Protein AF-A0A3L7STQ8-F1 (afdb_monomer_lite)

Structure (mmCIF, N/CA/C/O backbone):
data_AF-A0A3L7STQ8-F1
#
_entry.id   AF-A0A3L7STQ8-F1
#
loop_
_atom_site.group_PDB
_atom_site.id
_atom_site.type_symbol
_atom_site.label_atom_id
_atom_site.label_alt_id
_atom_site.label_comp_id
_atom_site.label_asym_id
_atom_site.label_entity_id
_atom_site.label_seq_id
_atom_site.pdbx_PDB_ins_code
_atom_site.Cartn_x
_atom_site.Cartn_y
_atom_site.Cartn_z
_atom_site.occupancy
_atom_site.B_iso_or_equiv
_atom_site.auth_seq_id
_atom_site.auth_comp_id
_atom_site.auth_asym_id
_atom_site.auth_atom_id
_atom_site.pdbx_PDB_model_num
ATOM 1 N N . MET A 1 1 ? 31.798 6.503 -71.507 1.00 38.81 1 MET A N 1
ATOM 2 C CA . MET A 1 1 ? 32.285 6.513 -70.108 1.00 38.81 1 MET A CA 1
ATOM 3 C C . MET A 1 1 ? 31.128 6.059 -69.210 1.00 38.81 1 MET A C 1
ATOM 5 O O . MET A 1 1 ? 30.130 6.759 -69.138 1.00 38.81 1 MET A O 1
ATOM 9 N N . ARG A 1 2 ? 31.159 4.829 -68.668 1.00 48.25 2 ARG A N 1
ATOM 10 C CA . ARG A 1 2 ? 30.020 4.199 -67.955 1.00 48.25 2 ARG A CA 1
ATOM 11 C C . ARG A 1 2 ? 30.162 4.460 -66.450 1.00 48.25 2 ARG A C 1
ATOM 13 O O . ARG A 1 2 ? 31.062 3.909 -65.820 1.00 48.25 2 ARG A O 1
ATOM 20 N N . ILE A 1 3 ? 29.319 5.324 -65.889 1.00 51.16 3 ILE A N 1
ATOM 21 C CA . ILE A 1 3 ? 29.390 5.724 -64.477 1.00 51.16 3 ILE A CA 1
ATOM 22 C C . ILE A 1 3 ? 28.813 4.585 -63.620 1.00 51.16 3 ILE A C 1
ATOM 24 O O . ILE A 1 3 ? 27.624 4.282 -6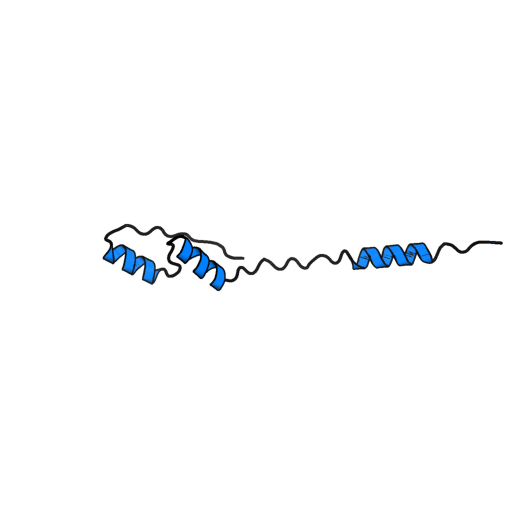3.679 1.00 51.16 3 ILE A O 1
ATOM 28 N N . LYS A 1 4 ? 29.678 3.907 -62.854 1.00 54.41 4 LYS A N 1
ATOM 29 C CA . LYS A 1 4 ? 29.321 2.853 -61.889 1.00 54.41 4 LYS A CA 1
ATOM 30 C C . LYS A 1 4 ? 28.672 3.483 -60.644 1.00 54.41 4 LYS A C 1
ATOM 32 O O . LYS A 1 4 ? 29.346 3.683 -59.641 1.00 54.41 4 LYS A O 1
ATOM 37 N N . THR A 1 5 ? 27.373 3.772 -60.678 1.00 56.34 5 THR A N 1
ATOM 38 C CA . THR A 1 5 ? 26.615 4.351 -59.543 1.00 56.34 5 THR A CA 1
ATOM 39 C C . THR A 1 5 ? 25.924 3.315 -58.640 1.00 56.34 5 THR A C 1
ATOM 41 O O . THR A 1 5 ? 25.130 3.677 -57.781 1.00 56.34 5 THR A O 1
ATOM 44 N N . GLY A 1 6 ? 26.220 2.018 -58.777 1.00 55.19 6 GLY A N 1
ATOM 45 C CA . GLY A 1 6 ? 25.488 0.957 -58.060 1.00 55.19 6 GLY A CA 1
ATOM 46 C C . GLY A 1 6 ? 25.918 0.679 -56.611 1.00 55.19 6 GLY A C 1
ATOM 47 O O . GLY A 1 6 ? 25.188 0.021 -55.881 1.00 55.19 6 GLY A O 1
ATOM 48 N N . LYS A 1 7 ? 27.096 1.146 -56.171 1.00 55.94 7 LYS A N 1
ATOM 49 C CA . LYS A 1 7 ? 27.650 0.780 -54.848 1.00 55.94 7 LYS A CA 1
ATOM 50 C C . LYS A 1 7 ? 27.205 1.700 -53.707 1.00 55.94 7 LYS A C 1
ATOM 52 O O . LYS A 1 7 ? 27.099 1.242 -52.576 1.00 55.94 7 LYS A O 1
ATOM 57 N N . GLY A 1 8 ? 26.929 2.973 -53.999 1.00 54.84 8 GLY A N 1
ATOM 58 C CA . GLY A 1 8 ? 26.534 3.955 -52.981 1.00 54.84 8 GLY A CA 1
ATOM 59 C C . GLY A 1 8 ? 25.128 3.713 -52.430 1.00 54.84 8 GLY A C 1
ATOM 60 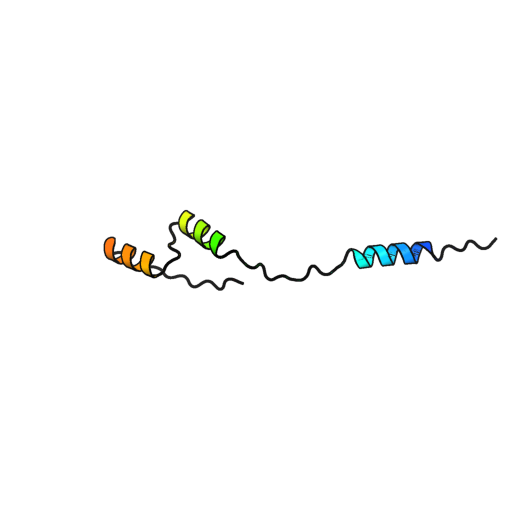O O . GLY A 1 8 ? 24.909 3.848 -51.232 1.00 54.84 8 GLY A O 1
ATOM 61 N N . LEU A 1 9 ? 24.197 3.275 -53.286 1.00 56.00 9 LEU A N 1
ATOM 62 C CA . LEU A 1 9 ? 22.803 3.046 -52.899 1.00 56.00 9 LEU A CA 1
ATOM 63 C C . LEU A 1 9 ? 22.662 1.881 -51.903 1.00 56.00 9 LEU A C 1
ATOM 65 O O . LEU A 1 9 ? 21.952 2.008 -50.912 1.00 56.00 9 LEU A O 1
ATOM 69 N N . ALA A 1 10 ? 23.404 0.788 -52.124 1.00 58.75 10 ALA A N 1
ATOM 70 C CA . ALA A 1 10 ? 23.391 -0.395 -51.258 1.00 58.75 10 ALA A CA 1
ATOM 71 C C . ALA A 1 10 ? 23.911 -0.103 -49.837 1.00 58.75 10 ALA A C 1
ATOM 73 O O . ALA A 1 10 ? 23.435 -0.679 -48.857 1.00 58.75 10 ALA A O 1
ATOM 74 N N . LEU A 1 11 ? 24.871 0.820 -49.727 1.00 59.03 11 LEU A N 1
ATOM 75 C CA . LEU A 1 11 ? 25.501 1.207 -48.466 1.00 59.03 11 LEU A CA 1
ATOM 76 C C . LEU A 1 11 ? 24.552 2.052 -47.602 1.00 59.03 11 LEU A C 1
ATOM 78 O O . LEU A 1 11 ? 24.480 1.856 -46.391 1.00 59.03 11 LEU A O 1
ATOM 82 N N . ILE A 1 12 ? 23.757 2.922 -48.234 1.00 60.78 12 ILE A N 1
ATOM 83 C CA . ILE A 1 12 ? 22.738 3.731 -47.549 1.00 60.78 12 ILE A CA 1
ATOM 84 C C . ILE A 1 12 ? 21.606 2.835 -47.025 1.00 60.78 12 ILE A C 1
ATOM 86 O O . ILE A 1 12 ? 21.201 2.971 -45.873 1.00 60.78 12 ILE A O 1
ATOM 90 N N . THR A 1 13 ? 21.134 1.867 -47.818 1.00 59.31 13 THR A N 1
ATOM 91 C CA . THR A 1 13 ? 20.080 0.934 -47.380 1.00 59.31 13 THR A CA 1
ATOM 92 C C . THR A 1 13 ? 20.511 0.034 -46.220 1.00 59.31 13 THR A C 1
ATOM 94 O O . THR A 1 13 ? 19.707 -0.227 -45.328 1.00 59.31 13 THR A O 1
ATOM 97 N N . ALA A 1 14 ? 21.775 -0.400 -46.181 1.00 59.81 14 ALA A N 1
ATOM 98 C CA . ALA A 1 14 ? 22.297 -1.204 -45.074 1.00 59.81 14 ALA A CA 1
ATOM 99 C C . ALA A 1 14 ? 22.425 -0.394 -43.768 1.00 59.81 14 ALA A C 1
ATOM 101 O O . ALA A 1 14 ? 22.148 -0.915 -42.689 1.00 59.81 14 ALA A O 1
ATOM 102 N N . LEU A 1 15 ? 22.786 0.893 -43.865 1.00 59.06 15 LEU A N 1
ATOM 103 C CA . LEU A 1 15 ? 22.878 1.792 -42.712 1.00 59.06 15 LEU A CA 1
ATOM 104 C C . LEU A 1 15 ? 21.497 2.058 -42.085 1.00 59.06 15 LEU A C 1
ATOM 106 O O . LEU A 1 15 ? 21.356 2.047 -40.865 1.00 59.06 15 LEU A O 1
ATOM 110 N N . VAL A 1 16 ? 20.466 2.245 -42.918 1.00 59.69 16 VAL A N 1
ATOM 111 C CA . VAL A 1 16 ? 19.087 2.468 -42.453 1.00 59.69 16 VAL A CA 1
ATOM 112 C C . VAL A 1 16 ? 18.501 1.200 -41.827 1.00 59.69 16 VAL A C 1
ATOM 114 O O . VAL A 1 16 ? 17.866 1.286 -40.782 1.00 59.69 16 VAL A O 1
ATOM 117 N N . ALA A 1 17 ? 18.768 0.017 -42.388 1.00 58.91 17 ALA A N 1
ATOM 118 C CA . ALA A 1 17 ? 18.299 -1.246 -41.812 1.00 58.91 17 ALA A CA 1
ATOM 119 C C . ALA A 1 17 ? 18.908 -1.542 -40.424 1.00 58.91 17 ALA A C 1
ATOM 121 O O . ALA A 1 17 ? 18.232 -2.117 -39.576 1.00 58.91 17 ALA A O 1
ATOM 122 N N . GLY A 1 18 ? 20.148 -1.107 -40.157 1.00 57.34 18 GLY A N 1
ATOM 123 C CA . GLY A 1 18 ? 20.781 -1.243 -38.837 1.00 57.34 18 GLY A CA 1
ATOM 124 C C . GLY A 1 18 ? 20.212 -0.305 -37.760 1.00 57.34 18 GLY A C 1
ATOM 125 O O . GLY A 1 18 ? 20.225 -0.646 -36.576 1.00 57.34 18 GLY A O 1
ATOM 126 N N . LEU A 1 19 ? 19.673 0.852 -38.164 1.00 58.16 19 LEU A N 1
ATOM 127 C CA . LEU A 1 19 ? 19.032 1.827 -37.270 1.00 58.16 19 LEU A CA 1
ATOM 128 C C . LEU A 1 19 ? 17.632 1.399 -36.818 1.00 58.16 19 LEU A C 1
ATOM 130 O O . LEU A 1 19 ? 17.177 1.824 -35.760 1.00 58.16 19 LEU A O 1
ATOM 134 N N . ILE A 1 20 ? 16.967 0.526 -37.577 1.00 55.97 20 ILE A N 1
ATOM 135 C CA . ILE A 1 20 ? 15.667 -0.053 -37.222 1.00 55.97 20 ILE A CA 1
ATOM 136 C C . ILE A 1 20 ? 15.905 -1.399 -36.522 1.00 55.97 20 ILE A C 1
ATOM 138 O O . ILE A 1 20 ? 15.295 -2.416 -36.840 1.00 55.97 20 ILE A O 1
ATOM 142 N N . SER A 1 21 ? 16.838 -1.432 -35.568 1.00 54.97 21 SER A N 1
ATOM 143 C CA . SER A 1 21 ? 16.860 -2.532 -34.608 1.00 54.97 21 SER A CA 1
ATOM 144 C C . SER A 1 21 ? 15.528 -2.485 -33.857 1.00 54.97 21 SER A C 1
ATOM 146 O O . SER A 1 21 ? 15.200 -1.428 -33.306 1.00 54.97 21 SER A O 1
ATOM 148 N N . PRO A 1 22 ? 14.730 -3.569 -33.834 1.00 55.47 22 PRO A N 1
ATOM 149 C CA . PRO A 1 22 ? 13.544 -3.593 -33.009 1.00 55.47 22 PRO A CA 1
ATOM 150 C C . PRO A 1 22 ? 14.067 -3.498 -31.587 1.00 55.47 22 PRO A C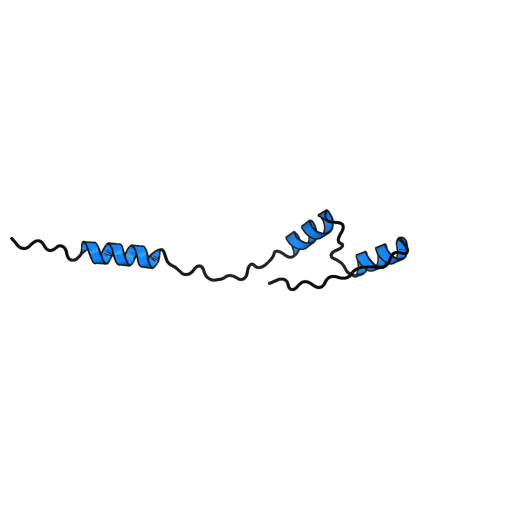 1
ATOM 152 O O . PRO A 1 22 ? 14.727 -4.411 -31.089 1.00 55.47 22 PRO A O 1
ATOM 155 N N . PHE A 1 23 ? 13.852 -2.338 -30.974 1.00 55.97 23 PHE A N 1
ATOM 156 C CA . PHE A 1 23 ? 13.950 -2.154 -29.544 1.00 55.97 23 PHE A CA 1
ATOM 157 C C . PHE A 1 23 ? 13.342 -3.398 -28.915 1.00 55.97 23 PHE A C 1
ATOM 159 O O . PHE A 1 23 ? 12.141 -3.635 -29.056 1.00 55.97 23 PHE A O 1
ATOM 166 N N . GLY A 1 24 ? 14.195 -4.245 -28.330 1.00 49.69 24 GLY A N 1
ATOM 167 C CA . GLY A 1 24 ? 13.738 -5.421 -27.619 1.00 49.69 24 GLY A CA 1
ATOM 168 C C . GLY A 1 24 ? 12.672 -4.927 -26.665 1.00 49.69 24 GLY A C 1
ATOM 169 O O . GLY A 1 24 ? 12.958 -4.050 -25.846 1.00 49.69 24 GLY A O 1
ATOM 170 N N . ALA A 1 25 ? 11.444 -5.407 -26.849 1.00 55.59 25 ALA A N 1
ATOM 171 C CA . ALA A 1 25 ? 10.321 -5.107 -25.986 1.00 55.59 25 ALA A CA 1
ATOM 172 C C . ALA A 1 25 ? 10.641 -5.703 -24.613 1.00 55.59 25 ALA A C 1
ATOM 174 O O . ALA A 1 25 ? 10.194 -6.784 -24.245 1.00 55.59 25 ALA A O 1
ATOM 175 N N . ARG A 1 26 ? 11.507 -5.018 -23.865 1.00 55.53 26 ARG A N 1
ATOM 176 C CA . ARG A 1 26 ? 11.629 -5.194 -22.436 1.00 55.53 26 ARG A CA 1
ATOM 177 C C . ARG A 1 26 ? 10.282 -4.729 -21.927 1.00 55.53 26 ARG A C 1
ATOM 179 O O . ARG A 1 26 ? 9.989 -3.535 -21.996 1.00 55.53 26 ARG A O 1
ATOM 186 N N . ALA A 1 27 ? 9.454 -5.678 -21.491 1.00 59.03 27 ALA A N 1
ATOM 187 C CA . ALA A 1 27 ? 8.347 -5.370 -20.602 1.00 59.03 27 ALA A CA 1
ATOM 188 C C . ALA A 1 27 ? 8.882 -4.350 -19.593 1.00 59.03 27 ALA A C 1
ATOM 190 O O . ALA A 1 27 ? 9.981 -4.546 -19.058 1.00 59.03 27 ALA A O 1
ATOM 191 N N . GLN A 1 28 ? 8.207 -3.203 -19.471 1.00 57.31 28 GLN A N 1
ATOM 192 C CA . GLN A 1 28 ? 8.583 -2.188 -18.498 1.00 57.31 28 GLN A CA 1
ATOM 193 C C . GLN A 1 28 ? 8.570 -2.884 -17.147 1.00 57.31 28 GLN A C 1
ATOM 195 O O . GLN A 1 28 ? 7.505 -3.072 -16.582 1.00 57.31 28 GLN A O 1
ATOM 200 N N . ARG A 1 29 ? 9.736 -3.315 -16.666 1.00 57.22 29 ARG A N 1
ATOM 201 C CA . ARG A 1 29 ? 9.882 -3.890 -15.340 1.00 57.22 29 ARG A CA 1
ATOM 202 C C . ARG A 1 29 ? 9.650 -2.725 -14.396 1.00 57.22 29 ARG A C 1
ATOM 204 O O . ARG A 1 29 ? 10.571 -1.947 -14.138 1.00 57.22 29 ARG A O 1
ATOM 211 N N . GLY A 1 30 ? 8.388 -2.522 -14.028 1.00 56.88 30 GLY A N 1
ATOM 212 C CA . GLY A 1 30 ? 7.977 -1.466 -13.123 1.00 56.88 30 GLY A CA 1
ATOM 213 C C . GLY A 1 30 ? 8.777 -1.648 -11.848 1.00 56.88 30 GLY A C 1
ATOM 214 O O . GLY A 1 30 ? 8.791 -2.732 -11.264 1.00 56.88 30 GLY A O 1
ATOM 215 N N . GLY A 1 31 ? 9.548 -0.631 -11.468 1.00 63.12 31 GLY A N 1
ATOM 216 C CA . GLY A 1 31 ? 10.317 -0.696 -10.237 1.00 63.12 31 GLY A CA 1
ATOM 217 C C . GLY A 1 31 ? 9.342 -0.774 -9.071 1.00 63.12 31 GLY A C 1
ATOM 218 O O . GLY A 1 31 ? 8.727 0.235 -8.740 1.00 63.12 31 GLY A O 1
ATOM 219 N N . PHE A 1 32 ? 9.226 -1.945 -8.449 1.00 64.56 32 PHE A N 1
ATOM 220 C CA . PHE A 1 32 ? 8.413 -2.181 -7.250 1.00 64.56 32 PHE A CA 1
ATOM 221 C C . PHE A 1 32 ? 8.663 -1.119 -6.157 1.00 64.56 32 PHE A C 1
ATOM 223 O O . PHE A 1 32 ? 7.741 -0.661 -5.478 1.00 64.56 32 PHE A O 1
ATOM 230 N N . ASP A 1 33 ? 9.906 -0.640 -6.060 1.00 65.38 33 ASP A N 1
ATOM 231 C CA . ASP A 1 33 ? 10.315 0.427 -5.139 1.00 65.38 33 ASP A CA 1
ATOM 232 C C . ASP A 1 33 ? 9.730 1.802 -5.507 1.00 65.38 33 ASP A C 1
ATOM 234 O O . ASP A 1 33 ? 9.406 2.610 -4.634 1.00 65.38 33 ASP A O 1
ATOM 238 N N . ASN A 1 34 ? 9.561 2.084 -6.801 1.00 68.50 34 ASN A N 1
ATOM 239 C CA . ASN A 1 34 ? 8.970 3.335 -7.270 1.00 68.50 34 ASN A CA 1
ATOM 240 C C . ASN A 1 34 ? 7.449 3.332 -7.036 1.00 68.50 34 ASN A C 1
ATOM 242 O O . ASN A 1 34 ? 6.899 4.342 -6.597 1.00 68.50 34 ASN A O 1
ATOM 246 N N . ASP A 1 35 ? 6.797 2.180 -7.219 1.00 73.25 35 ASP A N 1
ATOM 247 C CA . ASP A 1 35 ? 5.362 1.999 -6.955 1.00 73.25 35 ASP A CA 1
ATOM 248 C C . ASP A 1 35 ? 5.029 2.148 -5.467 1.00 73.25 35 ASP A C 1
ATOM 250 O O . ASP A 1 35 ? 4.042 2.792 -5.110 1.00 73.25 35 ASP A O 1
ATOM 254 N N . SER A 1 36 ? 5.892 1.623 -4.592 1.00 73.62 36 SER A N 1
ATOM 255 C CA . SER A 1 36 ? 5.807 1.806 -3.136 1.00 73.62 36 SER A CA 1
ATOM 256 C C . SER A 1 36 ? 5.775 3.285 -2.747 1.00 73.62 36 SER A C 1
ATOM 258 O O . SER A 1 36 ? 4.948 3.720 -1.942 1.00 73.62 36 SER A O 1
ATOM 260 N N . ARG A 1 37 ? 6.676 4.075 -3.340 1.00 80.12 37 ARG A N 1
ATOM 261 C CA . ARG A 1 37 ? 6.821 5.501 -3.039 1.00 80.12 37 ARG A CA 1
ATOM 262 C C . ARG A 1 37 ? 5.661 6.326 -3.594 1.00 80.12 37 ARG A C 1
ATOM 264 O O . ARG A 1 37 ? 5.179 7.226 -2.911 1.00 80.12 37 ARG A O 1
ATOM 271 N N . GLU A 1 38 ? 5.202 6.024 -4.805 1.00 81.88 38 GLU A N 1
ATOM 272 C CA . GLU A 1 38 ? 4.034 6.691 -5.390 1.00 81.88 38 GLU A CA 1
ATOM 273 C C . GLU A 1 38 ? 2.737 6.337 -4.650 1.00 81.88 38 GLU A C 1
ATOM 275 O O . GLU A 1 38 ? 1.919 7.220 -4.393 1.00 81.88 38 GLU A O 1
ATOM 280 N N . ALA A 1 39 ? 2.564 5.083 -4.217 1.00 81.19 39 ALA A N 1
ATOM 281 C CA . ALA A 1 39 ? 1.425 4.682 -3.392 1.00 81.19 39 ALA A CA 1
ATOM 282 C C . ALA A 1 39 ? 1.334 5.536 -2.116 1.00 81.19 39 ALA A C 1
ATOM 284 O O . ALA A 1 39 ? 0.283 6.122 -1.840 1.00 81.19 39 ALA A O 1
ATOM 285 N N . GLN A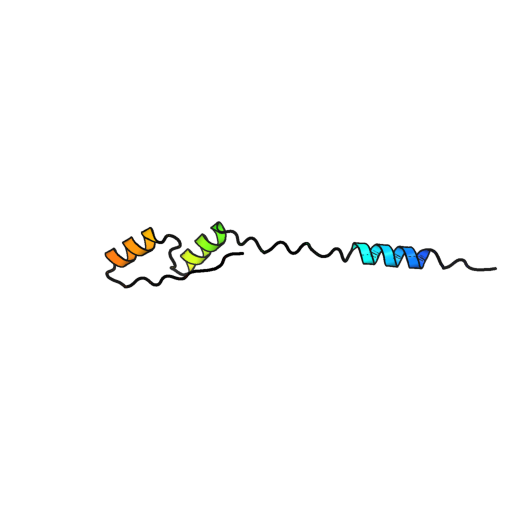 1 40 ? 2.454 5.703 -1.405 1.00 82.75 40 GLN A N 1
ATOM 286 C CA . GLN A 1 40 ? 2.504 6.513 -0.186 1.00 82.75 40 GLN A CA 1
ATOM 287 C C . GLN A 1 40 ? 2.148 7.986 -0.425 1.00 82.75 40 GLN A C 1
ATOM 289 O O . GLN A 1 40 ? 1.422 8.566 0.382 1.00 82.75 40 GLN A O 1
ATOM 294 N N . LYS A 1 41 ? 2.585 8.595 -1.540 1.00 87.38 41 LYS A N 1
ATOM 295 C CA . LYS A 1 41 ? 2.221 9.987 -1.885 1.00 87.38 41 LYS A CA 1
ATOM 296 C C . LYS A 1 41 ? 0.713 10.190 -2.011 1.00 87.38 41 LYS A C 1
ATOM 298 O O . LYS A 1 41 ? 0.208 11.261 -1.689 1.00 87.38 41 LYS A O 1
ATOM 303 N N . HIS A 1 42 ? 0.000 9.165 -2.465 1.00 84.19 42 HIS A N 1
ATOM 304 C CA . HIS A 1 42 ? -1.450 9.186 -2.619 1.00 84.19 42 HIS A CA 1
ATOM 305 C C . HIS A 1 42 ? -2.200 8.642 -1.389 1.00 84.19 42 HIS A C 1
ATOM 307 O O . HIS A 1 42 ? -3.407 8.424 -1.461 1.00 84.19 42 HIS A O 1
ATOM 313 N N . GLY A 1 43 ? -1.506 8.422 -0.266 1.00 83.88 43 GLY A N 1
ATOM 314 C CA . GLY A 1 43 ? -2.097 7.904 0.971 1.00 83.88 43 GLY A CA 1
ATOM 315 C C . GLY A 1 43 ? -2.420 6.409 0.934 1.00 83.88 43 GLY A C 1
ATOM 316 O O . GLY A 1 43 ? -3.109 5.912 1.822 1.00 83.88 43 GLY A O 1
ATOM 317 N N . TRP A 1 44 ? -1.930 5.687 -0.075 1.00 88.38 44 TRP A N 1
ATOM 318 C CA . TRP A 1 44 ? -2.065 4.240 -0.165 1.00 88.38 44 TRP A CA 1
ATOM 319 C C . TRP A 1 44 ? -0.914 3.558 0.565 1.00 88.38 44 TRP A C 1
ATOM 321 O O . TRP A 1 44 ? 0.254 3.918 0.415 1.00 88.38 44 TRP A O 1
ATOM 331 N N . LEU A 1 45 ? -1.255 2.530 1.333 1.00 87.56 45 LEU A N 1
ATOM 332 C CA . LEU A 1 45 ? -0.281 1.652 1.965 1.00 87.56 45 LEU A CA 1
ATOM 333 C C . LEU A 1 45 ? 0.018 0.477 1.036 1.00 87.56 45 LEU A C 1
ATOM 335 O O . LEU A 1 45 ? -0.892 -0.111 0.456 1.00 87.56 45 LEU A O 1
ATOM 339 N N . PHE A 1 46 ? 1.302 0.151 0.895 1.00 84.06 46 PHE A N 1
ATOM 340 C CA . PHE A 1 46 ? 1.758 -0.936 0.027 1.00 84.06 46 PHE A CA 1
ATOM 341 C C . PHE A 1 46 ? 1.722 -2.301 0.740 1.00 84.06 46 PHE A C 1
ATOM 343 O O . PHE A 1 46 ? 1.481 -3.333 0.119 1.00 84.06 46 PHE A O 1
ATOM 350 N N . SER A 1 47 ? 1.923 -2.309 2.062 1.00 86.81 47 SER A N 1
ATOM 351 C CA . SER A 1 47 ? 1.844 -3.507 2.902 1.00 86.81 47 SER A CA 1
ATOM 352 C C . SER A 1 47 ? 0.410 -3.770 3.354 1.00 86.81 47 SER A C 1
ATOM 354 O O . SER A 1 47 ? -0.248 -2.907 3.939 1.00 86.81 47 SER A O 1
ATOM 356 N N . TYR A 1 48 ? -0.048 -5.005 3.146 1.00 89.81 48 TYR A N 1
ATOM 357 C CA . TYR A 1 48 ? -1.337 -5.480 3.647 1.00 89.81 48 TYR A CA 1
ATOM 358 C C . TYR A 1 48 ? -1.448 -5.361 5.173 1.00 89.81 48 TYR A C 1
ATOM 360 O O . TYR A 1 48 ? -2.477 -4.927 5.693 1.00 89.81 48 TYR A O 1
ATOM 368 N N . GLN A 1 49 ? -0.380 -5.723 5.890 1.00 93.50 49 GLN A N 1
ATOM 369 C CA . GLN A 1 49 ? -0.390 -5.744 7.349 1.00 93.50 49 GLN A CA 1
ATOM 370 C C . GLN A 1 49 ? -0.463 -4.326 7.929 1.00 93.50 49 GLN A C 1
ATOM 372 O O . GLN A 1 49 ? -1.259 -4.077 8.834 1.00 93.50 49 GLN A O 1
ATOM 377 N N . ASP A 1 50 ? 0.276 -3.381 7.343 1.00 91.81 50 ASP A N 1
ATOM 378 C CA . ASP A 1 50 ? 0.243 -1.975 7.762 1.00 91.81 50 ASP A CA 1
ATOM 379 C C . ASP A 1 50 ? -1.147 -1.373 7.523 1.00 91.81 50 ASP A C 1
ATOM 381 O O . ASP A 1 50 ? -1.688 -0.665 8.378 1.00 91.81 50 ASP A O 1
ATOM 385 N N . GLY A 1 51 ? -1.758 -1.712 6.380 1.00 93.00 51 GLY A N 1
ATOM 386 C CA . GLY A 1 51 ? -3.138 -1.354 6.068 1.00 93.00 51 GLY A CA 1
ATOM 387 C C . GLY A 1 51 ? -4.118 -1.889 7.106 1.00 93.00 51 GLY A C 1
ATOM 388 O O . GLY A 1 51 ? -4.985 -1.149 7.575 1.00 93.00 51 GLY A O 1
ATOM 389 N N . LEU A 1 52 ? -3.973 -3.158 7.500 1.00 9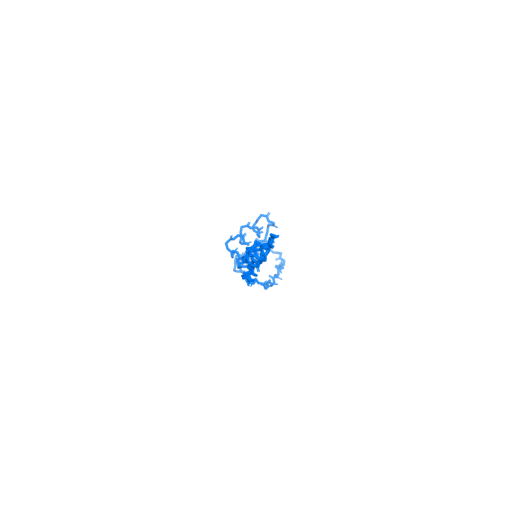5.06 52 LEU A N 1
ATOM 390 C CA . LEU A 1 52 ? -4.846 -3.811 8.482 1.00 95.06 52 LEU A CA 1
ATOM 391 C C . LEU A 1 52 ? -4.748 -3.137 9.842 1.00 95.06 52 LEU A C 1
ATOM 393 O O . LEU A 1 52 ? -5.772 -2.846 10.468 1.00 95.06 52 LEU A O 1
ATOM 397 N N . ASP A 1 53 ? -3.529 -2.864 10.289 1.00 95.75 53 ASP A N 1
ATOM 398 C CA . ASP A 1 53 ? -3.293 -2.241 11.581 1.00 95.75 53 ASP A CA 1
ATOM 399 C C . ASP A 1 53 ? -3.816 -0.802 11.604 1.00 95.75 53 ASP A C 1
ATOM 401 O O . ASP A 1 53 ? -4.431 -0.385 12.590 1.00 95.75 53 ASP A O 1
ATOM 405 N N . GLN A 1 54 ? -3.656 -0.051 10.511 1.00 93.75 54 GLN A N 1
ATOM 406 C CA . GLN A 1 54 ? -4.212 1.295 10.398 1.00 93.75 54 GLN A CA 1
ATOM 407 C C . GLN A 1 54 ? -5.749 1.283 10.362 1.00 93.75 54 GLN A C 1
ATOM 409 O O . GLN A 1 54 ? -6.382 2.059 11.080 1.00 93.75 54 GLN A O 1
ATOM 414 N N . ALA A 1 55 ? -6.360 0.376 9.597 1.00 95.19 55 ALA A N 1
ATOM 415 C CA . ALA A 1 55 ? -7.813 0.224 9.516 1.00 95.19 55 ALA A CA 1
ATOM 416 C C . ALA A 1 55 ? -8.432 -0.111 10.884 1.00 95.19 55 ALA A C 1
ATOM 418 O O . ALA A 1 55 ? -9.419 0.508 11.294 1.00 95.19 55 ALA A O 1
ATOM 419 N N . ARG A 1 56 ? -7.800 -1.024 11.638 1.00 96.31 56 ARG A N 1
ATOM 420 C CA . ARG A 1 56 ? -8.201 -1.377 13.011 1.00 96.31 56 ARG A CA 1
ATOM 421 C C . ARG A 1 56 ? -8.090 -0.192 13.966 1.00 96.31 56 ARG A C 1
ATOM 423 O O . ARG A 1 56 ? -9.039 0.078 14.700 1.00 96.31 56 ARG A O 1
ATOM 430 N N . LYS A 1 57 ? -6.966 0.536 13.936 1.00 96.75 57 LYS A N 1
ATOM 431 C CA . LYS A 1 57 ? -6.736 1.721 14.784 1.00 96.75 57 LYS A CA 1
ATOM 432 C C . LYS A 1 57 ? -7.760 2.822 14.517 1.00 96.75 57 LYS A C 1
ATOM 434 O O . LYS A 1 57 ? -8.292 3.406 15.454 1.00 96.75 57 LYS A O 1
ATOM 439 N N . LEU A 1 58 ? -8.051 3.089 13.246 1.00 96.00 58 LEU A N 1
ATOM 440 C CA . LEU A 1 58 ? -8.959 4.160 12.832 1.00 96.00 58 LEU A CA 1
ATOM 441 C C . LEU A 1 58 ? -10.437 3.749 12.838 1.00 96.00 58 LEU A C 1
ATOM 443 O O . LEU A 1 58 ? -11.291 4.607 12.627 1.00 96.00 58 LEU A O 1
ATOM 447 N N . ARG A 1 59 ? -10.744 2.462 13.056 1.00 96.38 59 ARG A N 1
ATOM 448 C CA . ARG A 1 59 ? -12.091 1.881 12.915 1.00 96.38 59 ARG A CA 1
ATOM 449 C C . ARG A 1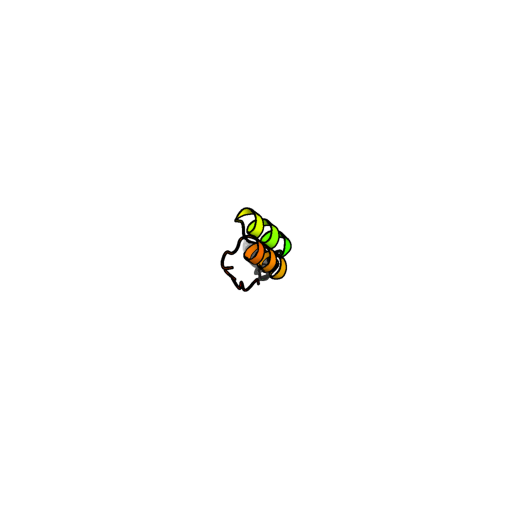 59 ? -12.735 2.227 11.568 1.00 96.38 59 ARG A C 1
ATOM 451 O O . ARG A 1 59 ? -13.915 2.565 11.497 1.00 96.38 59 ARG A O 1
ATOM 458 N N . LYS A 1 60 ? -11.944 2.156 10.497 1.00 94.19 60 LYS A N 1
ATOM 459 C CA . LYS A 1 60 ? -12.393 2.400 9.121 1.00 94.19 60 LYS A CA 1
ATOM 460 C C . LYS A 1 60 ? -12.230 1.134 8.282 1.00 94.19 60 LYS A C 1
ATOM 462 O O . LYS A 1 60 ? -11.288 0.379 8.520 1.00 94.19 60 LYS A O 1
ATOM 467 N N . PRO A 1 61 ? -13.118 0.889 7.304 1.00 93.56 61 PRO A N 1
ATOM 468 C CA . PRO A 1 61 ? -12.925 -0.200 6.356 1.00 93.56 61 PRO A CA 1
ATOM 469 C C . PRO A 1 61 ? -11.661 0.038 5.521 1.00 93.56 61 PRO A C 1
ATOM 471 O O . PRO A 1 61 ? -11.301 1.181 5.233 1.00 93.56 61 PRO A O 1
ATOM 474 N N . MET A 1 62 ? -11.001 -1.048 5.119 1.00 94.50 62 MET A N 1
ATOM 475 C CA . MET A 1 62 ? -9.849 -1.001 4.220 1.00 94.50 62 MET A CA 1
ATOM 476 C C . MET A 1 62 ? -10.278 -1.300 2.784 1.00 94.50 62 MET A C 1
ATOM 478 O O . MET A 1 62 ? -11.020 -2.252 2.549 1.00 94.50 62 MET A O 1
ATOM 482 N N . MET A 1 63 ? -9.762 -0.529 1.826 1.00 93.50 63 MET A N 1
ATOM 483 C CA . MET A 1 63 ? -9.852 -0.846 0.402 1.00 93.50 63 MET A CA 1
ATOM 484 C C . MET A 1 63 ? -8.575 -1.554 -0.058 1.00 93.50 63 MET A C 1
ATOM 486 O O . MET A 1 63 ? -7.479 -1.030 0.125 1.00 93.50 63 MET A O 1
ATOM 490 N N . LEU A 1 64 ? -8.726 -2.727 -0.676 1.00 91.38 64 LEU A N 1
ATOM 491 C CA . LEU A 1 64 ? -7.628 -3.505 -1.254 1.00 91.38 64 LEU A CA 1
ATOM 492 C C . LEU A 1 64 ? -7.661 -3.399 -2.776 1.00 91.38 64 LEU A C 1
ATOM 494 O O . LEU A 1 64 ? -8.710 -3.587 -3.389 1.00 91.38 64 LEU A O 1
ATOM 498 N N . VAL A 1 65 ? -6.507 -3.119 -3.382 1.00 86.75 65 VAL A N 1
ATOM 499 C CA . VAL A 1 65 ? -6.363 -2.985 -4.836 1.00 86.75 65 VAL A CA 1
ATOM 500 C C . VAL A 1 65 ? -5.258 -3.919 -5.309 1.00 86.75 65 VAL A C 1
ATOM 502 O O . VAL A 1 65 ? -4.083 -3.682 -5.038 1.00 86.75 65 VAL A O 1
ATOM 505 N N . PHE A 1 66 ? -5.629 -4.967 -6.040 1.00 83.50 66 PHE A N 1
ATOM 506 C CA . PHE A 1 66 ? -4.670 -5.854 -6.692 1.00 83.50 66 PHE A CA 1
ATOM 507 C C . PHE A 1 66 ? -4.252 -5.254 -8.031 1.00 83.50 66 PHE A C 1
ATOM 509 O O . PHE A 1 66 ? -5.098 -4.893 -8.850 1.00 83.50 66 PHE A O 1
ATOM 516 N N . ARG A 1 67 ? -2.943 -5.132 -8.247 1.00 75.38 67 ARG A N 1
ATOM 517 C CA . ARG A 1 67 ? -2.366 -4.608 -9.487 1.00 75.38 67 ARG A CA 1
ATOM 518 C C . ARG A 1 67 ? -1.481 -5.680 -10.106 1.00 75.38 67 ARG A C 1
ATOM 520 O O . ARG A 1 67 ? -0.662 -6.272 -9.408 1.00 75.38 67 ARG A O 1
ATOM 527 N N . CYS A 1 68 ? -1.634 -5.920 -11.403 1.00 70.75 68 CYS A N 1
ATOM 528 C CA . CYS A 1 68 ? -0.672 -6.709 -12.164 1.00 70.75 68 CYS A CA 1
ATOM 529 C C . CYS A 1 68 ? 0.483 -5.786 -12.558 1.00 70.75 68 CYS A C 1
ATOM 531 O O . CYS A 1 68 ? 0.295 -4.890 -13.379 1.00 70.75 68 CYS A O 1
ATOM 533 N N . VAL A 1 69 ? 1.648 -5.979 -11.940 1.00 65.62 69 VAL A N 1
ATOM 534 C CA . VAL A 1 69 ? 2.880 -5.261 -12.292 1.00 65.62 69 VAL A CA 1
ATOM 535 C C . VAL A 1 69 ? 3.643 -6.108 -13.326 1.00 65.62 69 VAL A C 1
ATOM 537 O O . VAL A 1 69 ? 3.863 -7.289 -13.046 1.00 65.62 69 VAL A O 1
ATOM 540 N N . PRO A 1 70 ? 3.970 -5.565 -14.515 1.00 59.19 70 PRO A N 1
ATOM 541 C CA . PRO A 1 70 ? 4.679 -6.284 -15.579 1.00 59.19 70 PRO A CA 1
ATOM 542 C C . PRO A 1 70 ? 6.171 -6.535 -15.302 1.00 59.19 70 PRO A C 1
ATOM 544 O O . PRO A 1 70 ? 6.802 -5.767 -14.536 1.00 59.19 70 PRO A O 1
#

Foldseek 3Di:
DDDPPPPPVVVVVVVVVVVPPPPPCPPPQPPPVVVCVVCVVVVHHPDPVVQVVVCVVVVHDGDDDDDDGD

Sequence (70 aa):
MRIKTGKGLALITALVAGLISPFGARAQRGGFDNDSREAQKHGWLFSYQDGLDQARKLRKPMMLVFRCVP

Secondary structure (DSSP, 8-state):
-----HHHHHHHHHHHHHH------------HHHHHHHHHHTT--S-HHHHHHHHHHHT-PPP-------

pLDDT: mean 72.2, std 16.6, range [38.81, 96.75]

Radius of gyration: 27.51 Å; chains: 1; bounding box: 45×17×85 Å